Protein AF-A0AAU5W881-F1 (afdb_monomer)

Mean predicted aligned error: 4.02 Å

Secondary structure (DSSP, 8-state):
------S------SS---HHHHTTT--TTT-TTTTT-BTTB-EEEETTTHHHHHHHHTTS-GGG-SHHHHHHHHHHHHHHTSTT-EEEE---

Foldseek 3Di:
DDPPPPDDDPDDDPDDAPCCFAQNPPDCVLQVPSVPDDQQDKDKAFLVCLVSVLVNLVVGDPRNHPPVSVRSVVQSVVRNVDRPRMDMDHHD

Sequence (92 aa):
MNRELQGEVVARAGCGLSWETTLGGLDQAAFPMLGALDPYGDAVFNHRQIPALLGELDRLPVERGGVWVAEVQALCEVALRRPHHYILFIGD

Nearest PDB structures (foldseek):
  3w1o-assembly1_A  TM=7.157E-01  e=9.690E-01  Neisseria meningitidis MC58

pLDDT: mean 91.31, std 11.05, range [35.38, 98.12]

Radius of gyration: 12.69 Å; Cα contacts (8 Å, |Δi|>4): 97; chains: 1; bounding box: 28×23×34 Å

Structure (mmCIF, N/CA/C/O backbone):
data_AF-A0AAU5W881-F1
#
_entry.id   AF-A0AAU5W881-F1
#
loop_
_atom_site.group_PDB
_atom_site.id
_atom_site.type_symbol
_atom_site.label_atom_id
_atom_site.label_alt_id
_atom_site.label_comp_id
_atom_site.label_asym_id
_atom_site.label_entity_id
_atom_site.label_seq_id
_atom_site.pdbx_PDB_ins_code
_atom_site.Cartn_x
_atom_site.Cartn_y
_atom_site.Cartn_z
_atom_site.occupancy
_atom_site.B_iso_or_equiv
_atom_site.auth_seq_id
_atom_site.auth_comp_id
_atom_si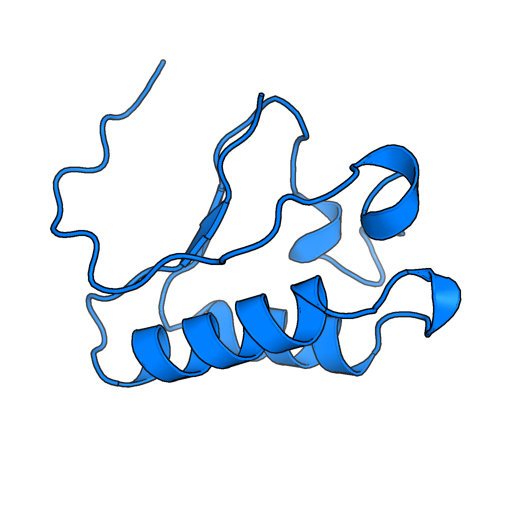te.auth_asym_id
_atom_site.auth_atom_id
_atom_site.pdbx_PDB_model_num
ATOM 1 N N . MET A 1 1 ? 13.342 7.196 14.811 1.00 35.38 1 MET A N 1
ATOM 2 C CA . MET A 1 1 ? 12.478 7.547 15.960 1.00 35.38 1 MET A CA 1
ATOM 3 C C . MET A 1 1 ? 11.232 6.685 15.839 1.00 35.38 1 MET A C 1
ATOM 5 O O . MET A 1 1 ? 10.313 7.087 15.139 1.00 35.38 1 MET A O 1
ATOM 9 N N . ASN A 1 2 ? 11.253 5.474 16.416 1.00 42.53 2 ASN A N 1
ATOM 10 C CA . ASN A 1 2 ? 10.113 4.550 16.398 1.00 42.53 2 ASN A CA 1
ATOM 11 C C . ASN A 1 2 ? 8.985 5.167 17.210 1.00 42.53 2 ASN A C 1
ATOM 13 O O . ASN A 1 2 ? 9.045 5.234 18.437 1.00 42.53 2 ASN A O 1
ATOM 17 N N . ARG A 1 3 ? 7.975 5.675 16.516 1.00 50.09 3 ARG A N 1
ATOM 18 C CA . ARG A 1 3 ? 6.720 6.026 17.153 1.00 50.09 3 ARG A CA 1
ATOM 19 C C . ARG A 1 3 ? 5.996 4.702 17.355 1.00 50.09 3 ARG A C 1
ATOM 21 O O . ARG A 1 3 ? 5.424 4.188 16.405 1.00 50.09 3 ARG A O 1
ATOM 28 N N . GLU A 1 4 ? 6.070 4.130 18.555 1.00 55.91 4 GLU A N 1
ATOM 29 C CA . GLU A 1 4 ? 5.224 2.987 18.902 1.00 55.91 4 GLU A CA 1
ATOM 30 C C . GLU A 1 4 ? 3.770 3.398 18.660 1.00 55.91 4 GLU A C 1
ATOM 32 O O . GLU A 1 4 ? 3.223 4.277 19.335 1.00 55.91 4 GLU A O 1
ATOM 37 N N . LEU A 1 5 ? 3.160 2.821 17.629 1.00 62.00 5 LEU A N 1
ATOM 38 C CA . LEU A 1 5 ? 1.745 2.997 17.368 1.00 62.00 5 LEU A CA 1
ATOM 39 C C . LEU A 1 5 ? 1.003 2.257 18.477 1.00 62.00 5 LEU A C 1
ATOM 41 O O . LEU A 1 5 ? 0.925 1.033 18.486 1.00 62.00 5 LEU A O 1
ATOM 45 N N . GLN A 1 6 ? 0.496 3.011 19.448 1.00 71.50 6 GLN A N 1
ATOM 46 C CA . GLN A 1 6 ? -0.352 2.465 20.498 1.00 71.50 6 GLN A CA 1
ATOM 47 C C . GLN A 1 6 ? -1.723 2.138 19.897 1.00 71.50 6 GLN A C 1
ATOM 49 O O . GLN A 1 6 ? -2.443 3.030 19.447 1.00 71.50 6 GLN A O 1
ATOM 54 N N . GLY A 1 7 ? -2.070 0.853 19.861 1.00 80.88 7 GLY A N 1
ATOM 55 C CA . GLY A 1 7 ? -3.322 0.363 19.294 1.00 80.88 7 GLY A CA 1
ATOM 56 C C . GLY A 1 7 ? -3.428 -1.158 19.348 1.00 80.88 7 GLY A C 1
ATOM 57 O O . GLY A 1 7 ? -2.453 -1.857 19.617 1.00 80.88 7 GLY A O 1
ATOM 58 N N . GLU A 1 8 ? -4.630 -1.670 19.106 1.00 89.94 8 GLU A N 1
ATOM 59 C CA . GLU A 1 8 ? -4.882 -3.104 18.972 1.00 89.94 8 GLU A CA 1
ATOM 60 C C . GLU A 1 8 ? -4.675 -3.537 17.516 1.00 89.94 8 GLU A C 1
ATOM 62 O O . GLU A 1 8 ? -5.187 -2.907 16.587 1.00 89.94 8 GLU A O 1
ATOM 67 N N . VAL A 1 9 ? -3.951 -4.638 17.309 1.00 93.00 9 VAL A N 1
ATOM 68 C CA . VAL A 1 9 ? -3.843 -5.271 15.991 1.00 93.00 9 VAL A CA 1
ATOM 69 C C . VAL A 1 9 ? -5.100 -6.104 15.746 1.00 93.00 9 VAL A C 1
ATOM 71 O O . VAL A 1 9 ? -5.238 -7.201 16.278 1.00 93.00 9 VAL A O 1
ATOM 74 N N . VAL A 1 10 ? -6.012 -5.587 14.923 1.00 94.62 10 VAL A N 1
ATOM 75 C CA . VAL A 1 10 ? -7.296 -6.248 14.618 1.00 94.62 10 VAL A CA 1
ATOM 76 C C . VAL A 1 10 ? -7.217 -7.264 13.469 1.00 94.62 10 VAL A C 1
ATOM 78 O O . VAL A 1 10 ? -8.104 -8.103 13.332 1.00 94.62 10 VAL A O 1
ATOM 81 N N . ALA A 1 11 ? -6.182 -7.183 12.628 1.00 95.56 11 ALA A N 1
ATOM 82 C CA . ALA A 1 11 ? -5.895 -8.116 11.537 1.00 95.56 11 ALA A CA 1
ATOM 83 C C . ALA A 1 11 ? -4.424 -7.992 11.101 1.00 95.56 11 ALA A C 1
ATOM 85 O O . ALA A 1 11 ? -3.803 -6.948 11.304 1.00 95.56 11 ALA A O 1
ATOM 86 N N . ARG A 1 12 ? -3.869 -9.046 10.487 1.00 95.69 12 ARG A N 1
ATOM 87 C CA . ARG A 1 12 ? -2.497 -9.073 9.958 1.00 95.69 12 ARG A CA 1
ATOM 88 C C . ARG A 1 12 ? -2.438 -9.891 8.667 1.00 95.69 12 ARG A C 1
ATOM 90 O O . ARG A 1 12 ? -3.120 -10.907 8.566 1.00 95.69 12 ARG A O 1
ATOM 97 N N . ALA A 1 13 ? -1.612 -9.448 7.721 1.00 94.69 13 ALA A N 1
ATOM 98 C CA . ALA A 1 13 ? -1.241 -10.226 6.542 1.00 94.69 13 ALA A CA 1
ATOM 99 C C . ALA A 1 13 ? -0.530 -11.530 6.951 1.00 94.69 13 ALA A C 1
ATOM 101 O O . ALA A 1 13 ? 0.224 -11.553 7.931 1.00 94.69 13 ALA A O 1
ATOM 102 N N . GLY A 1 14 ? -0.789 -12.612 6.217 1.00 92.75 14 GLY A N 1
ATOM 103 C CA . GLY A 1 14 ? -0.129 -13.901 6.404 1.00 92.75 14 GLY A CA 1
ATOM 104 C C . GLY A 1 14 ? 1.201 -13.993 5.658 1.00 92.75 14 GLY A C 1
ATOM 105 O O . GLY A 1 14 ? 2.063 -14.780 6.051 1.00 92.75 14 GLY A O 1
ATOM 106 N N . CYS A 1 15 ? 1.387 -13.184 4.611 1.00 89.19 15 CYS A N 1
ATOM 107 C CA . CYS A 1 15 ? 2.614 -13.136 3.828 1.00 89.19 15 CYS A CA 1
ATOM 108 C C . CYS A 1 15 ? 3.457 -11.882 4.100 1.00 89.19 15 CYS A C 1
ATOM 110 O O . CYS A 1 15 ? 2.967 -10.837 4.531 1.00 89.19 15 CYS A O 1
ATOM 112 N N . GLY A 1 16 ? 4.760 -12.016 3.848 1.00 88.56 16 GLY A N 1
ATOM 113 C CA . GLY A 1 16 ? 5.681 -10.890 3.740 1.00 88.56 16 GLY A CA 1
ATOM 114 C C . GLY A 1 16 ? 5.758 -10.375 2.303 1.00 88.56 16 GLY A C 1
ATOM 115 O O . GLY A 1 16 ? 5.365 -11.058 1.356 1.00 88.56 16 GLY A O 1
ATOM 116 N N . LEU A 1 17 ? 6.305 -9.174 2.146 1.00 88.88 17 LEU A N 1
ATOM 117 C CA . LEU A 1 17 ? 6.519 -8.522 0.857 1.00 88.88 17 LEU A CA 1
ATOM 118 C C . LEU A 1 17 ? 8.003 -8.605 0.494 1.00 88.88 17 LEU A C 1
ATOM 120 O O . LEU A 1 17 ? 8.836 -8.075 1.221 1.00 88.88 17 LEU A O 1
ATOM 124 N N . SER A 1 18 ? 8.349 -9.233 -0.633 1.00 91.25 18 SER A N 1
ATOM 125 C CA . SER A 1 18 ? 9.705 -9.107 -1.188 1.00 91.25 18 SER A CA 1
ATOM 126 C C . SER A 1 18 ? 9.826 -7.750 -1.869 1.00 91.25 18 SER A C 1
ATOM 128 O O . SER A 1 18 ? 9.258 -7.551 -2.943 1.00 91.25 18 SER A O 1
ATOM 130 N N . TRP A 1 19 ? 10.560 -6.830 -1.246 1.00 91.38 19 TRP A N 1
ATOM 131 C CA . TRP A 1 19 ? 10.657 -5.447 -1.702 1.00 91.38 19 TRP A CA 1
ATOM 132 C C . TRP A 1 19 ? 11.064 -5.338 -3.173 1.00 91.38 19 TRP A C 1
ATOM 134 O O . TRP A 1 19 ? 10.389 -4.672 -3.950 1.00 91.38 19 TRP A O 1
ATOM 144 N N . GLU A 1 20 ? 12.125 -6.031 -3.582 1.00 91.19 20 GLU A N 1
ATOM 145 C CA . GLU A 1 20 ? 12.721 -5.909 -4.915 1.00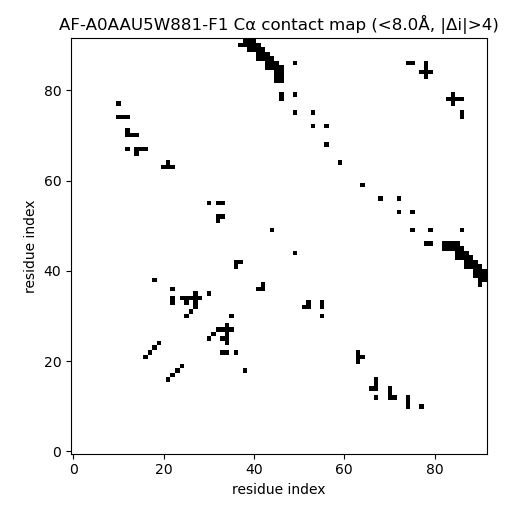 91.19 20 GLU A CA 1
ATOM 146 C C . GLU A 1 20 ? 11.759 -6.314 -6.034 1.00 91.19 20 GLU A C 1
ATOM 148 O O . GLU A 1 20 ? 11.818 -5.761 -7.131 1.00 91.19 20 GLU A O 1
ATOM 153 N N . THR A 1 21 ? 10.879 -7.280 -5.761 1.00 91.50 21 THR A N 1
ATOM 154 C CA . THR A 1 21 ? 9.975 -7.854 -6.765 1.00 91.50 21 THR A CA 1
ATOM 155 C C . THR A 1 21 ? 8.595 -7.203 -6.766 1.00 91.50 21 THR A C 1
ATOM 157 O O . THR A 1 21 ? 7.950 -7.161 -7.812 1.00 91.50 21 THR A O 1
ATOM 160 N N . THR A 1 22 ? 8.147 -6.653 -5.634 1.00 92.56 22 THR A N 1
ATOM 161 C CA . THR A 1 22 ? 6.818 -6.040 -5.517 1.00 92.56 22 THR A CA 1
ATOM 162 C C . THR A 1 22 ? 6.874 -4.525 -5.731 1.00 92.56 22 THR A C 1
ATOM 164 O O . THR A 1 22 ? 6.342 -4.011 -6.720 1.00 92.56 22 THR A O 1
ATOM 167 N N . LEU A 1 23 ? 7.568 -3.802 -4.850 1.00 93.62 23 LEU A N 1
ATOM 168 C CA . LEU A 1 23 ? 7.520 -2.337 -4.740 1.00 93.62 23 LEU A CA 1
ATOM 169 C C . LEU A 1 23 ? 8.791 -1.642 -5.252 1.00 93.62 23 LEU A C 1
ATOM 171 O O . LEU A 1 23 ? 8.771 -0.456 -5.579 1.00 93.62 23 LEU A O 1
ATOM 175 N N . GLY A 1 24 ? 9.890 -2.381 -5.391 1.00 92.69 24 GLY A N 1
ATOM 176 C CA . GLY A 1 24 ? 11.174 -1.880 -5.861 1.00 92.69 24 GLY A CA 1
ATOM 177 C C . GLY A 1 24 ? 11.075 -1.240 -7.246 1.00 92.69 24 GLY A C 1
ATOM 178 O O . GLY A 1 24 ? 10.605 -1.855 -8.212 1.00 92.69 24 GLY A O 1
ATOM 179 N N . GLY A 1 25 ? 11.516 0.016 -7.343 1.00 91.88 25 GLY A N 1
ATOM 180 C CA . GLY A 1 25 ? 11.518 0.785 -8.591 1.00 91.88 25 GLY A CA 1
ATOM 181 C C . GLY A 1 25 ? 10.126 1.119 -9.137 1.00 91.88 25 GLY A C 1
ATOM 182 O O . GLY A 1 25 ? 10.004 1.389 -10.330 1.00 91.88 25 GLY A O 1
ATOM 183 N N . LEU A 1 26 ? 9.079 1.061 -8.307 1.00 94.38 26 LEU A N 1
ATOM 184 C CA . LEU A 1 26 ? 7.743 1.506 -8.692 1.00 94.38 26 LEU A CA 1
ATOM 185 C C . LEU A 1 26 ? 7.756 3.020 -8.967 1.00 94.38 26 LEU A C 1
ATOM 187 O O . LEU A 1 26 ? 8.343 3.790 -8.209 1.00 94.38 26 LEU A O 1
ATOM 191 N N . ASP A 1 27 ? 7.120 3.453 -10.057 1.00 93.25 27 ASP A N 1
ATOM 192 C CA . ASP A 1 27 ? 7.040 4.876 -10.393 1.00 93.25 27 ASP A CA 1
ATOM 193 C C . ASP A 1 27 ? 6.158 5.616 -9.379 1.00 93.25 27 ASP A C 1
ATOM 195 O O . ASP A 1 27 ? 4.933 5.474 -9.378 1.00 93.25 27 ASP A O 1
ATOM 199 N N . GLN A 1 28 ? 6.785 6.435 -8.536 1.00 94.00 28 GLN A N 1
ATOM 200 C CA . GLN A 1 28 ? 6.105 7.213 -7.504 1.00 94.00 28 GLN A CA 1
ATOM 201 C C . GLN A 1 28 ? 5.098 8.221 -8.084 1.00 94.00 28 GLN A C 1
ATOM 203 O O . GLN A 1 28 ? 4.133 8.571 -7.408 1.00 94.00 28 GLN A O 1
ATOM 208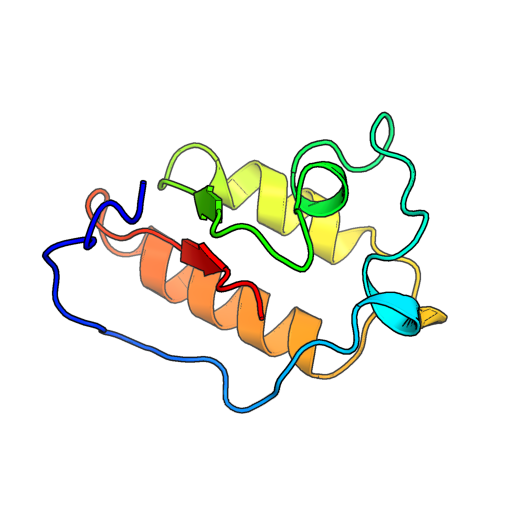 N N . ALA A 1 29 ? 5.266 8.675 -9.331 1.00 95.38 29 ALA A N 1
ATOM 209 C CA . ALA A 1 29 ? 4.282 9.548 -9.968 1.00 95.38 29 ALA A CA 1
ATOM 210 C C . ALA A 1 29 ? 2.995 8.789 -10.342 1.00 95.38 29 ALA A C 1
ATOM 212 O O . ALA A 1 29 ? 1.901 9.349 -10.256 1.00 95.38 29 ALA A O 1
ATOM 213 N N . ALA A 1 30 ? 3.111 7.514 -10.727 1.00 95.00 30 ALA A N 1
ATOM 214 C CA . ALA A 1 30 ? 1.979 6.655 -11.085 1.00 95.00 30 ALA A CA 1
ATOM 215 C C . ALA A 1 30 ? 1.326 5.958 -9.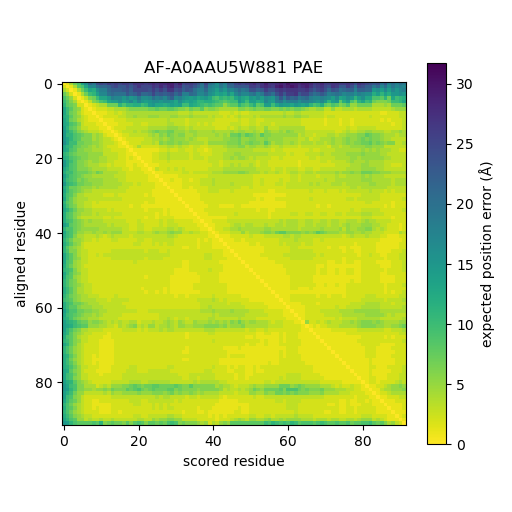872 1.00 95.00 30 ALA A C 1
ATOM 217 O O . ALA A 1 30 ? 0.122 5.656 -9.901 1.00 95.00 30 ALA A O 1
ATOM 218 N N . PHE A 1 31 ? 2.122 5.722 -8.825 1.00 97.31 31 PHE A N 1
ATOM 219 C CA . PHE A 1 31 ? 1.755 5.036 -7.586 1.00 97.31 31 PHE A CA 1
ATOM 220 C C . PHE A 1 31 ? 2.224 5.839 -6.356 1.00 97.31 31 PHE A C 1
ATOM 222 O O . PHE A 1 31 ? 3.168 5.435 -5.675 1.00 97.31 31 PHE A O 1
ATOM 229 N N . PRO A 1 32 ? 1.630 7.011 -6.074 1.00 96.31 32 PRO A N 1
ATOM 230 C CA . PRO A 1 32 ? 2.065 7.878 -4.979 1.00 96.31 32 PRO A CA 1
ATOM 231 C C . PRO A 1 32 ? 1.955 7.259 -3.579 1.00 96.31 32 PRO A C 1
ATOM 233 O O . PRO A 1 32 ? 2.686 7.684 -2.688 1.00 96.31 32 PRO A O 1
ATOM 236 N N . MET A 1 33 ? 1.068 6.287 -3.356 1.00 97.00 33 MET A N 1
ATOM 237 C CA . MET A 1 33 ? 0.910 5.627 -2.058 1.00 97.00 33 MET A CA 1
ATOM 238 C C . MET A 1 33 ? 1.924 4.493 -1.887 1.00 97.00 33 MET A C 1
ATOM 240 O O . MET A 1 33 ? 2.685 4.488 -0.922 1.00 97.00 33 MET A O 1
ATOM 244 N N . LEU A 1 34 ? 1.953 3.548 -2.831 1.00 96.50 34 LEU A N 1
ATOM 245 C CA . LEU A 1 34 ? 2.840 2.383 -2.799 1.00 96.50 34 LEU A CA 1
ATOM 246 C C . LEU A 1 34 ? 4.298 2.752 -3.091 1.00 96.50 34 LEU A C 1
ATOM 248 O O . LEU A 1 34 ? 5.203 2.223 -2.455 1.00 96.50 34 LEU A O 1
ATOM 252 N N . GLY A 1 35 ? 4.538 3.680 -4.017 1.00 95.19 35 GLY A N 1
ATOM 253 C CA . GLY A 1 35 ? 5.877 4.147 -4.385 1.00 95.19 35 GLY A CA 1
ATOM 254 C C . GLY A 1 35 ? 6.513 5.090 -3.360 1.00 95.19 35 GLY A C 1
ATOM 255 O O . GLY A 1 35 ? 7.693 5.401 -3.478 1.00 95.19 35 GLY A O 1
ATOM 256 N N . ALA A 1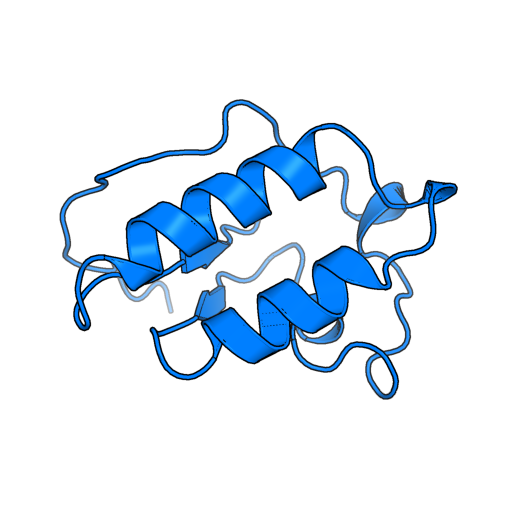 36 ? 5.753 5.552 -2.361 1.00 94.12 36 ALA A N 1
ATOM 257 C CA . ALA A 1 36 ? 6.278 6.312 -1.226 1.00 94.12 36 ALA A CA 1
ATOM 258 C C . ALA A 1 36 ? 6.678 5.428 -0.033 1.00 94.12 36 ALA A C 1
ATOM 260 O O . ALA A 1 36 ? 7.156 5.959 0.970 1.00 94.12 36 ALA A O 1
ATOM 261 N N . LEU A 1 37 ? 6.454 4.112 -0.112 1.00 95.00 37 LEU A N 1
ATOM 262 C CA . LEU A 1 37 ? 6.905 3.175 0.913 1.00 95.00 37 LEU A CA 1
ATOM 263 C C . LEU A 1 37 ? 8.439 3.100 0.937 1.00 95.00 37 LEU A C 1
ATOM 265 O O . LEU A 1 37 ? 9.101 3.298 -0.082 1.00 95.00 37 LEU A O 1
ATOM 269 N N . ASP A 1 38 ? 8.989 2.806 2.111 1.00 92.06 38 ASP A N 1
ATOM 270 C CA . ASP A 1 38 ? 10.421 2.618 2.344 1.00 92.06 38 ASP A CA 1
ATOM 271 C C . ASP A 1 38 ? 10.629 1.192 2.882 1.00 92.06 38 ASP A C 1
ATOM 273 O O . ASP A 1 38 ? 9.935 0.818 3.830 1.00 92.06 38 ASP A O 1
ATOM 277 N N . PRO A 1 39 ? 11.542 0.378 2.316 1.00 91.81 39 PRO A N 1
ATOM 278 C CA . PRO A 1 39 ? 11.790 -0.977 2.809 1.00 91.81 39 PRO A CA 1
ATOM 279 C C . PRO A 1 39 ? 12.238 -1.028 4.275 1.00 91.81 39 PRO A C 1
ATOM 281 O O . PRO A 1 39 ? 12.025 -2.048 4.920 1.00 91.81 39 PRO A O 1
ATOM 284 N N . TYR A 1 40 ? 12.822 0.051 4.796 1.00 91.38 40 TYR A N 1
ATOM 285 C CA . TYR A 1 40 ? 13.332 0.151 6.168 1.00 91.38 40 TYR A CA 1
ATOM 286 C C . TYR A 1 40 ? 12.473 1.072 7.048 1.00 91.38 40 TYR A C 1
ATOM 288 O O . TYR A 1 40 ? 12.839 1.391 8.181 1.00 91.38 40 TYR A O 1
ATOM 296 N N . GLY A 1 41 ? 11.360 1.581 6.509 1.00 88.56 41 GLY A N 1
ATOM 297 C CA . GLY A 1 41 ? 10.534 2.592 7.154 1.00 88.56 41 GLY A CA 1
ATOM 298 C C . GLY A 1 41 ? 9.078 2.170 7.279 1.00 88.56 41 GLY A C 1
ATOM 299 O O . GLY A 1 41 ? 8.435 1.779 6.308 1.00 88.56 41 GLY A O 1
ATOM 300 N N . ASP A 1 42 ? 8.523 2.335 8.476 1.00 93.31 42 ASP A N 1
ATOM 301 C CA . ASP A 1 42 ? 7.099 2.112 8.703 1.00 93.31 42 ASP A CA 1
ATOM 302 C C . ASP A 1 42 ? 6.246 3.179 8.003 1.00 93.31 42 ASP A C 1
ATOM 304 O O . ASP A 1 42 ? 6.536 4.380 8.061 1.00 93.31 42 ASP A O 1
ATOM 308 N N . ALA A 1 43 ? 5.123 2.755 7.424 1.00 94.69 43 ALA A N 1
ATOM 309 C CA . ALA A 1 43 ? 4.152 3.651 6.807 1.00 94.69 43 ALA A CA 1
ATOM 310 C C . ALA A 1 43 ? 2.736 3.384 7.320 1.00 94.69 43 ALA A C 1
ATOM 312 O O . ALA A 1 43 ? 2.280 2.244 7.390 1.00 94.69 43 ALA A O 1
ATOM 313 N N . VAL A 1 44 ? 2.018 4.462 7.645 1.00 95.25 44 VAL A N 1
ATOM 314 C CA . VAL A 1 44 ? 0.646 4.408 8.161 1.00 95.25 44 VAL A CA 1
ATOM 315 C C . VAL A 1 44 ? -0.306 5.083 7.187 1.00 95.25 44 VAL A C 1
ATOM 317 O O . VAL A 1 44 ? -0.159 6.270 6.892 1.00 95.25 44 VAL A O 1
ATOM 320 N N . PHE A 1 45 ? -1.342 4.361 6.768 1.00 96.06 45 PHE A N 1
ATOM 321 C CA . PHE A 1 45 ? -2.438 4.897 5.967 1.00 96.06 45 PHE A CA 1
ATOM 322 C C . PHE A 1 45 ? -3.735 4.928 6.770 1.00 96.06 45 PHE A C 1
ATOM 324 O O . PHE A 1 45 ? -4.155 3.931 7.357 1.00 96.06 45 PHE A O 1
ATOM 331 N N . ASN A 1 46 ? -4.392 6.085 6.789 1.00 95.25 46 ASN A N 1
ATOM 332 C CA . ASN A 1 46 ? -5.692 6.263 7.437 1.00 95.25 46 ASN A CA 1
ATOM 333 C C . ASN A 1 46 ? -6.867 6.030 6.471 1.00 95.25 46 ASN A C 1
ATOM 335 O O . ASN A 1 46 ? -6.686 5.934 5.258 1.00 95.25 46 ASN A O 1
ATOM 339 N N . HIS A 1 47 ? -8.095 6.027 6.998 1.00 95.25 47 HIS A N 1
ATOM 340 C CA . HIS A 1 47 ? -9.320 5.812 6.215 1.00 95.25 47 HIS A CA 1
ATOM 341 C C . HIS A 1 47 ? -9.495 6.735 4.992 1.00 95.25 47 HIS A C 1
ATOM 343 O O . HIS A 1 47 ? -10.205 6.368 4.062 1.00 95.25 47 HIS A O 1
ATOM 349 N N . ARG A 1 48 ? -8.875 7.926 4.962 1.00 96.12 48 ARG A N 1
ATOM 350 C CA . ARG A 1 48 ? -8.940 8.843 3.807 1.00 96.12 48 ARG A CA 1
ATOM 351 C C . ARG A 1 48 ? -7.957 8.463 2.703 1.00 96.12 48 ARG A C 1
ATOM 353 O O . ARG A 1 48 ? -8.186 8.804 1.550 1.00 96.12 48 ARG A O 1
ATOM 360 N N . GLN A 1 49 ? -6.864 7.801 3.065 1.00 96.81 49 GLN A N 1
ATOM 361 C CA . GLN A 1 49 ? -5.800 7.369 2.161 1.00 96.81 49 GLN A CA 1
ATOM 362 C C . GLN A 1 49 ? -6.061 5.973 1.586 1.00 96.81 49 GLN A C 1
ATOM 364 O O . GLN A 1 49 ? -5.663 5.695 0.458 1.00 96.81 49 GLN A O 1
ATOM 369 N N . ILE A 1 50 ? -6.766 5.114 2.329 1.00 97.44 50 ILE A N 1
ATOM 370 C CA . ILE A 1 50 ? -7.054 3.733 1.919 1.00 97.44 50 ILE A CA 1
ATOM 371 C C . ILE A 1 50 ? -7.755 3.632 0.547 1.00 97.44 50 ILE A C 1
ATOM 373 O O . ILE A 1 50 ? -7.350 2.778 -0.236 1.00 97.44 50 ILE A O 1
ATOM 377 N N . PRO A 1 51 ? -8.732 4.485 0.175 1.00 97.38 51 PRO A N 1
ATOM 378 C CA . PRO A 1 51 ? -9.325 4.417 -1.163 1.00 97.38 51 PRO A CA 1
ATOM 379 C C . PRO A 1 51 ? -8.320 4.651 -2.300 1.00 97.38 51 PRO A C 1
ATOM 381 O O . PRO A 1 51 ? -8.417 4.009 -3.342 1.00 97.38 51 PRO A O 1
ATOM 384 N N . ALA A 1 52 ? -7.337 5.537 -2.102 1.00 97.94 52 ALA A N 1
ATOM 385 C CA . ALA A 1 52 ? -6.275 5.764 -3.083 1.00 97.94 52 ALA A CA 1
ATOM 386 C C . ALA A 1 52 ? -5.318 4.565 -3.156 1.00 97.94 52 ALA A C 1
ATOM 388 O O . ALA A 1 52 ? -4.955 4.142 -4.250 1.00 97.94 52 ALA A O 1
ATOM 389 N N . LEU A 1 53 ? -4.981 3.977 -2.002 1.00 97.88 53 LEU A N 1
ATOM 390 C CA . LEU A 1 53 ? -4.183 2.752 -1.923 1.00 97.88 53 LEU A CA 1
ATOM 391 C C . LEU A 1 53 ? -4.860 1.583 -2.659 1.00 97.88 53 LEU A C 1
ATOM 393 O O . LEU A 1 53 ? -4.212 0.915 -3.456 1.00 97.88 53 LEU A O 1
ATOM 397 N N . LEU A 1 54 ? -6.164 1.370 -2.456 1.00 98.12 54 LEU A N 1
ATOM 398 C CA . LEU A 1 54 ? -6.939 0.359 -3.188 1.00 98.12 54 LEU A CA 1
ATOM 399 C C . LEU A 1 54 ? -6.892 0.593 -4.703 1.00 98.12 54 LEU A C 1
ATOM 401 O O . LEU A 1 54 ? -6.600 -0.327 -5.459 1.00 98.12 54 LEU A O 1
ATOM 405 N N . GLY A 1 55 ? -7.084 1.840 -5.142 1.00 97.81 55 GLY A N 1
ATOM 406 C CA . GLY A 1 55 ? -6.995 2.189 -6.561 1.00 97.81 55 GLY A CA 1
ATOM 407 C C . GLY A 1 55 ? -5.597 2.009 -7.168 1.00 97.81 55 GLY A C 1
ATOM 408 O O . GLY A 1 55 ? -5.468 1.877 -8.384 1.00 97.81 55 GLY A O 1
ATOM 409 N N . GLU A 1 56 ? -4.535 2.023 -6.363 1.00 98.00 56 GLU A N 1
ATOM 410 C CA . GLU A 1 56 ? -3.189 1.646 -6.801 1.00 98.00 56 GLU A CA 1
ATOM 411 C C . GLU A 1 56 ? -3.006 0.133 -6.873 1.00 98.00 56 GLU A C 1
ATOM 413 O O . GLU A 1 56 ? -2.487 -0.353 -7.877 1.00 98.00 56 GLU A O 1
ATOM 418 N N . LEU A 1 57 ? -3.486 -0.605 -5.868 1.00 97.19 57 LEU A N 1
ATOM 419 C CA . LEU A 1 57 ? -3.448 -2.070 -5.835 1.00 97.19 57 LEU A CA 1
ATOM 420 C C . LEU A 1 57 ? -4.157 -2.684 -7.050 1.00 97.19 57 LEU A C 1
ATOM 422 O O . LEU A 1 57 ? -3.619 -3.595 -7.673 1.00 97.19 57 LEU A O 1
ATOM 426 N N . ASP A 1 58 ? -5.304 -2.128 -7.445 1.00 96.75 58 ASP A N 1
ATOM 427 C CA . ASP A 1 58 ? -6.081 -2.584 -8.607 1.00 96.75 58 ASP A CA 1
ATOM 428 C C . ASP A 1 58 ? -5.376 -2.345 -9.954 1.00 96.75 58 ASP A C 1
ATOM 430 O O . ASP A 1 58 ? -5.688 -2.996 -10.951 1.00 96.75 58 ASP A O 1
ATOM 434 N N . ARG A 1 59 ? -4.435 -1.395 -10.004 1.00 95.81 59 ARG A N 1
ATOM 435 C CA . ARG A 1 59 ?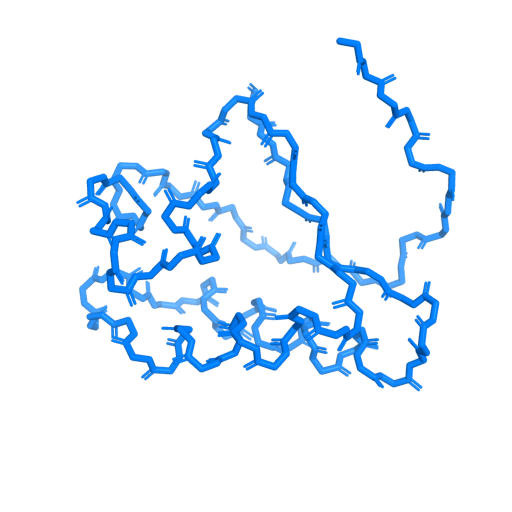 -3.689 -1.020 -11.218 1.00 95.81 59 ARG A CA 1
ATOM 436 C C . ARG A 1 59 ? -2.264 -1.565 -11.237 1.00 95.81 59 ARG A C 1
ATOM 438 O O . ARG A 1 59 ? -1.521 -1.257 -12.173 1.00 95.81 59 ARG A O 1
ATOM 445 N N . LEU A 1 60 ? -1.856 -2.318 -10.216 1.00 95.75 60 LEU A N 1
ATOM 446 C CA . LEU A 1 60 ? -0.523 -2.906 -10.180 1.00 95.75 60 LEU A CA 1
ATOM 447 C C . LEU A 1 60 ? -0.324 -3.849 -11.375 1.00 95.75 60 LEU A C 1
ATOM 449 O O . LEU A 1 60 ? -1.223 -4.629 -11.703 1.00 95.75 60 LEU A O 1
ATOM 453 N N . PRO A 1 61 ? 0.861 -3.828 -12.008 1.00 93.62 61 PRO A N 1
ATOM 454 C CA . PRO A 1 61 ? 1.216 -4.8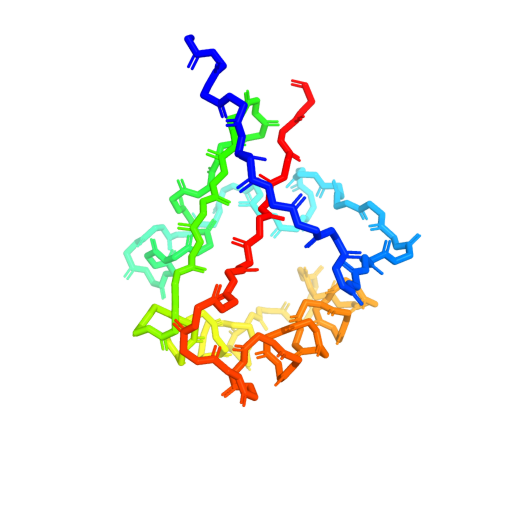35 -12.997 1.00 93.62 61 PRO A CA 1
ATOM 455 C C . PRO A 1 61 ? 1.115 -6.245 -12.400 1.00 93.62 61 PRO A C 1
ATOM 457 O O . PRO A 1 61 ? 1.521 -6.469 -11.257 1.00 93.62 61 PRO A O 1
ATOM 460 N N . VAL A 1 62 ? 0.597 -7.201 -13.175 1.00 90.88 62 VAL A N 1
ATOM 461 C CA . VAL A 1 62 ? 0.355 -8.586 -12.724 1.00 90.88 62 VAL A CA 1
ATOM 462 C C . VAL A 1 62 ? 1.624 -9.235 -12.170 1.00 90.88 62 VAL A C 1
ATOM 464 O O . VAL A 1 62 ? 1.566 -9.956 -11.178 1.00 90.88 62 VAL A O 1
ATOM 467 N N . GLU A 1 63 ? 2.773 -8.934 -12.768 1.00 92.75 63 GLU A N 1
ATOM 468 C CA . GLU A 1 63 ? 4.089 -9.428 -12.370 1.00 92.75 63 GLU A CA 1
ATOM 469 C C . GLU A 1 63 ? 4.554 -8.933 -10.992 1.00 92.75 63 GLU A C 1
ATOM 471 O O . GLU A 1 63 ? 5.385 -9.585 -10.366 1.00 92.75 63 GLU A O 1
ATOM 476 N N . ARG A 1 64 ? 4.008 -7.810 -10.506 1.00 92.94 64 ARG A N 1
ATOM 477 C CA . ARG A 1 64 ? 4.287 -7.237 -9.177 1.00 92.94 64 ARG A CA 1
ATOM 478 C C . ARG A 1 64 ? 3.236 -7.620 -8.138 1.00 92.94 64 ARG A C 1
ATOM 480 O O . ARG A 1 64 ? 3.416 -7.340 -6.954 1.00 92.94 64 ARG A O 1
ATOM 487 N N . GLY A 1 65 ? 2.127 -8.211 -8.580 1.00 90.19 65 GLY A N 1
ATOM 488 C CA . GLY A 1 65 ? 0.9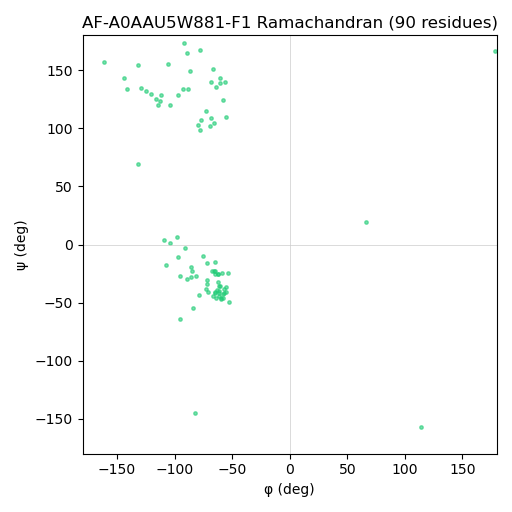98 -8.569 -7.736 1.00 90.19 65 GLY A CA 1
ATOM 489 C C . GLY A 1 65 ? 1.187 -9.893 -6.992 1.00 90.19 65 GLY A C 1
ATOM 490 O O . GLY A 1 65 ? 2.282 -10.256 -6.569 1.00 90.19 65 GLY A O 1
ATOM 491 N N . GLY A 1 66 ? 0.085 -10.623 -6.821 1.00 90.56 66 GLY A N 1
ATOM 492 C CA . GLY A 1 66 ? 0.057 -11.932 -6.170 1.00 90.56 66 GLY A CA 1
ATOM 493 C C . GLY A 1 66 ? -0.723 -11.924 -4.859 1.00 90.56 66 GLY A C 1
ATOM 494 O O . GLY A 1 66 ? -1.588 -11.078 -4.638 1.00 90.56 66 GLY A O 1
ATOM 495 N N . VAL A 1 67 ? -0.422 -12.890 -3.987 1.00 93.31 67 VAL A N 1
ATOM 496 C CA . VAL A 1 67 ? -1.157 -13.113 -2.726 1.00 93.31 67 VAL A CA 1
ATOM 497 C C . VAL A 1 67 ? -1.157 -11.868 -1.839 1.00 93.31 67 VAL A C 1
ATOM 499 O O . VAL A 1 67 ? -2.182 -11.539 -1.249 1.00 93.31 67 VAL A O 1
ATOM 502 N N . TRP A 1 68 ? -0.044 -11.133 -1.803 1.00 94.88 68 TRP A N 1
ATOM 503 C CA . TRP A 1 68 ? 0.086 -9.943 -0.969 1.00 94.88 68 TRP A CA 1
ATOM 504 C C . TRP A 1 68 ? -0.918 -8.844 -1.333 1.00 94.88 68 TRP A C 1
ATOM 506 O O . TRP A 1 68 ? -1.433 -8.182 -0.439 1.00 94.88 68 TRP A O 1
ATOM 516 N N . VAL A 1 69 ? -1.247 -8.672 -2.621 1.00 96.56 69 VAL A N 1
ATOM 517 C CA . VAL A 1 69 ? -2.217 -7.657 -3.067 1.00 96.56 69 VAL A CA 1
ATOM 518 C C . VAL A 1 69 ? -3.591 -7.973 -2.492 1.00 96.56 69 VAL A C 1
ATOM 520 O O . VAL A 1 69 ? -4.227 -7.095 -1.912 1.00 96.56 69 VAL A O 1
ATOM 523 N N . ALA A 1 70 ? -4.007 -9.239 -2.580 1.00 95.88 70 ALA A N 1
ATOM 524 C CA . ALA A 1 70 ? -5.279 -9.695 -2.032 1.00 95.88 70 ALA A CA 1
ATOM 525 C C . ALA A 1 70 ? -5.327 -9.550 -0.501 1.00 95.88 70 ALA A C 1
ATOM 527 O O . ALA A 1 70 ? -6.345 -9.134 0.050 1.00 95.88 70 ALA A O 1
ATOM 528 N N . GLU A 1 71 ? -4.223 -9.838 0.196 1.00 96.94 71 GLU A N 1
ATOM 529 C CA . GLU A 1 71 ? -4.146 -9.639 1.646 1.00 96.94 71 GLU A CA 1
ATOM 530 C C . GLU A 1 71 ? -4.216 -8.156 2.031 1.00 96.94 71 GLU A C 1
ATOM 532 O O . GLU A 1 71 ? -4.970 -7.797 2.935 1.00 96.94 71 GLU A O 1
ATOM 537 N N . VAL A 1 72 ? -3.501 -7.271 1.329 1.00 97.06 72 VAL A N 1
ATOM 538 C CA . VAL A 1 72 ? -3.569 -5.824 1.587 1.00 97.06 72 VAL A CA 1
ATOM 539 C C . VAL A 1 72 ? -4.964 -5.278 1.277 1.00 97.06 72 VAL A C 1
ATOM 541 O O . VAL A 1 72 ? -5.480 -4.485 2.064 1.00 97.06 72 VAL A O 1
ATOM 544 N N . GLN A 1 73 ? -5.614 -5.717 0.194 1.00 97.50 73 GLN A N 1
ATOM 545 C CA . GLN A 1 73 ? -7.004 -5.359 -0.113 1.00 97.50 73 GLN A CA 1
ATOM 546 C C . GLN A 1 73 ? -7.955 -5.799 1.012 1.00 97.50 73 GLN A C 1
ATOM 548 O O . GLN A 1 73 ? -8.737 -4.985 1.505 1.00 97.50 73 GLN A O 1
ATOM 553 N N . ALA A 1 74 ? -7.831 -7.037 1.501 1.00 97.38 74 ALA A N 1
ATOM 554 C CA . ALA A 1 74 ? -8.638 -7.532 2.617 1.00 97.38 74 ALA A CA 1
ATOM 555 C C . ALA A 1 74 ? -8.408 -6.725 3.909 1.00 97.38 74 ALA 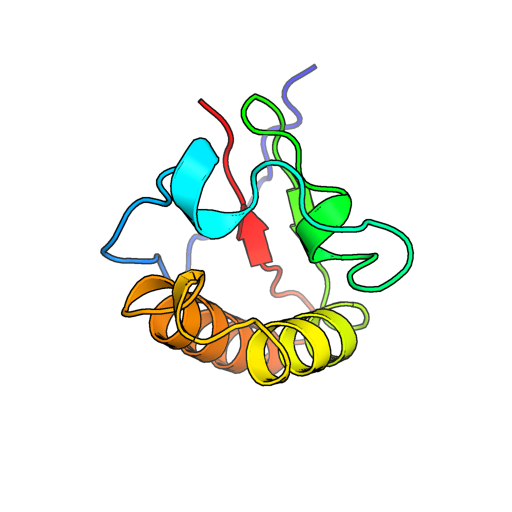A C 1
ATOM 557 O O . ALA A 1 74 ? -9.357 -6.401 4.628 1.00 97.38 74 ALA A O 1
ATOM 558 N N . LEU A 1 75 ? -7.162 -6.339 4.199 1.00 97.69 75 LEU A N 1
ATOM 559 C CA . LEU A 1 75 ? -6.859 -5.461 5.330 1.00 97.69 75 LEU A CA 1
ATOM 560 C C . LEU A 1 75 ? -7.471 -4.069 5.137 1.00 97.69 75 LEU A C 1
ATOM 562 O O . LEU A 1 75 ? -8.049 -3.527 6.080 1.00 97.69 75 LEU A O 1
ATOM 566 N N . CYS A 1 76 ? -7.397 -3.504 3.929 1.00 97.44 76 CYS A N 1
ATOM 567 C CA . CYS A 1 76 ? -8.013 -2.221 3.595 1.00 97.44 76 CYS A CA 1
ATOM 568 C C . CYS A 1 76 ? -9.525 -2.247 3.844 1.00 97.44 76 CYS A C 1
ATOM 570 O O . CYS A 1 76 ? -10.059 -1.317 4.448 1.00 97.44 76 CYS A O 1
ATOM 572 N N . GLU A 1 77 ? -10.214 -3.326 3.471 1.00 96.56 77 GLU A N 1
ATOM 573 C CA . GLU A 1 77 ? -11.634 -3.508 3.781 1.00 96.56 77 GLU A CA 1
ATOM 574 C C . GLU A 1 77 ? -11.898 -3.536 5.291 1.00 96.56 77 GLU A C 1
ATOM 576 O O . GLU A 1 77 ? -12.826 -2.880 5.766 1.00 96.56 77 GLU A O 1
ATOM 581 N N . VAL A 1 78 ? -11.082 -4.255 6.072 1.00 96.31 78 VAL A N 1
ATOM 582 C CA . VAL A 1 78 ? -11.184 -4.276 7.544 1.00 96.31 78 VAL A CA 1
ATOM 583 C C . VAL A 1 78 ? -10.970 -2.880 8.133 1.00 96.31 78 VAL A C 1
ATOM 585 O O . VAL A 1 78 ? -11.697 -2.468 9.046 1.00 96.31 78 VAL A O 1
ATOM 588 N N . ALA A 1 79 ? -10.004 -2.133 7.608 1.00 95.44 79 ALA A N 1
ATOM 589 C CA . ALA A 1 79 ? -9.694 -0.792 8.071 1.00 95.44 79 ALA A CA 1
ATOM 590 C C . ALA A 1 79 ? -10.774 0.233 7.677 1.00 95.44 79 ALA A C 1
ATOM 592 O O . ALA A 1 79 ? -11.074 1.142 8.444 1.00 95.44 79 ALA A O 1
ATOM 593 N N . LEU A 1 80 ? -11.464 0.056 6.551 1.00 96.19 80 LEU A N 1
ATOM 594 C CA . LEU A 1 80 ? -12.580 0.926 6.166 1.00 96.19 80 LEU A CA 1
ATOM 595 C C . LEU A 1 80 ? -13.847 0.721 7.015 1.00 96.19 80 LEU A C 1
ATOM 597 O O . LEU A 1 80 ? -14.709 1.600 7.037 1.00 96.19 80 LEU A O 1
ATOM 601 N N . ARG A 1 81 ? -13.967 -0.384 7.770 1.00 94.88 81 ARG A N 1
ATOM 602 C CA . ARG A 1 81 ? -15.134 -0.639 8.645 1.00 94.88 81 ARG A CA 1
ATOM 603 C C . ARG A 1 81 ? -15.261 0.357 9.797 1.00 94.88 81 ARG A C 1
ATOM 605 O O . ARG A 1 81 ? -16.361 0.531 10.320 1.00 94.88 81 ARG A O 1
ATOM 612 N N . ARG A 1 82 ? -14.158 0.973 10.240 1.00 91.44 82 ARG A N 1
ATOM 613 C CA . ARG A 1 82 ? -14.158 1.965 11.324 1.00 91.44 82 ARG A CA 1
ATOM 614 C C . ARG A 1 82 ? -13.172 3.094 11.018 1.00 91.44 82 ARG A C 1
ATOM 616 O O . ARG A 1 82 ? -12.021 2.817 10.711 1.00 91.44 82 ARG A O 1
ATOM 623 N N . PRO A 1 83 ? -13.551 4.371 11.199 1.00 87.06 83 PRO A N 1
ATOM 624 C CA . PRO A 1 83 ? -12.711 5.510 10.808 1.00 87.06 83 PRO A CA 1
ATOM 625 C C . PRO A 1 83 ? -11.391 5.638 11.593 1.00 87.06 83 PRO A C 1
ATOM 627 O O . PRO A 1 83 ? -10.507 6.381 11.169 1.00 87.06 83 PRO A O 1
ATOM 630 N N . HIS A 1 84 ? -11.263 4.941 12.727 1.00 89.88 84 HIS A N 1
ATOM 631 C CA . HIS A 1 84 ? -10.066 4.904 13.576 1.00 89.88 84 HIS A CA 1
ATOM 632 C C . HIS A 1 84 ? -9.168 3.683 13.327 1.00 89.88 84 HIS A C 1
ATOM 634 O O . HIS A 1 84 ? -8.221 3.474 14.080 1.00 89.88 84 HIS A O 1
ATOM 640 N N . HIS A 1 85 ? -9.459 2.859 12.318 1.00 94.25 85 HIS A N 1
ATOM 641 C CA . HIS A 1 85 ? -8.521 1.836 11.872 1.00 94.25 85 HIS A CA 1
ATOM 642 C C . HIS A 1 85 ? -7.542 2.419 10.847 1.00 94.25 85 HIS A C 1
ATOM 644 O O . HIS A 1 85 ? -7.871 3.320 10.070 1.00 94.25 85 HIS A O 1
ATOM 650 N N . TYR A 1 86 ? -6.335 1.864 10.852 1.00 94.94 86 TYR A N 1
ATOM 651 C CA . TYR A 1 86 ? -5.236 2.252 9.981 1.00 94.94 86 TYR A CA 1
ATOM 652 C C . TYR A 1 86 ? -4.625 1.003 9.353 1.00 94.94 86 TYR A C 1
ATOM 654 O O . TYR A 1 86 ? -4.692 -0.082 9.933 1.00 94.94 86 TYR A O 1
ATOM 662 N N . ILE A 1 87 ? -4.004 1.171 8.190 1.00 96.12 87 ILE A N 1
ATOM 663 C CA . ILE A 1 87 ? -3.111 0.173 7.603 1.00 96.12 87 ILE A CA 1
ATOM 664 C C . ILE A 1 87 ? -1.686 0.557 7.962 1.00 96.12 87 ILE A C 1
ATOM 666 O O . ILE A 1 87 ? -1.290 1.700 7.740 1.00 96.12 87 ILE A O 1
ATOM 670 N N . LEU A 1 88 ? -0.941 -0.395 8.515 1.00 95.62 88 LEU A N 1
ATOM 671 C CA . LEU A 1 88 ? 0.467 -0.251 8.855 1.00 95.62 88 LEU A CA 1
ATOM 672 C C . LEU A 1 88 ? 1.292 -1.194 7.977 1.00 95.62 88 LEU A C 1
ATOM 674 O O . LEU A 1 88 ? 1.105 -2.409 8.041 1.00 95.62 88 LEU A O 1
ATOM 678 N N . PHE A 1 89 ? 2.204 -0.627 7.195 1.00 94.81 89 PHE A N 1
ATOM 679 C CA . PHE A 1 89 ? 3.317 -1.347 6.582 1.00 94.81 89 PHE A CA 1
ATOM 680 C C . PHE A 1 89 ? 4.524 -1.233 7.508 1.00 94.81 89 PHE A C 1
ATOM 682 O O . PHE A 1 89 ? 4.797 -0.143 8.008 1.00 94.81 89 PHE A O 1
ATOM 689 N N . ILE A 1 90 ? 5.199 -2.355 7.749 1.00 91.88 90 ILE A N 1
ATOM 690 C CA . ILE A 1 90 ? 6.355 -2.448 8.645 1.00 91.88 90 ILE A CA 1
ATOM 691 C C . ILE A 1 90 ? 7.581 -2.749 7.786 1.00 91.88 90 ILE A C 1
ATOM 693 O O . ILE A 1 90 ? 7.547 -3.724 7.029 1.00 91.88 90 ILE A O 1
ATOM 697 N N . GLY A 1 91 ? 8.603 -1.900 7.885 1.00 89.56 91 GLY A N 1
ATOM 698 C CA . GLY A 1 91 ? 9.903 -2.120 7.244 1.00 89.56 91 GLY A CA 1
ATOM 699 C C . GLY A 1 91 ? 10.771 -3.123 8.014 1.00 89.56 91 GLY A C 1
ATOM 700 O O . GLY A 1 91 ? 10.446 -3.472 9.151 1.00 89.56 91 GLY A O 1
ATOM 701 N N . ASP A 1 92 ? 11.852 -3.592 7.389 1.00 82.94 92 ASP A N 1
ATOM 702 C CA . ASP A 1 92 ? 12.865 -4.473 8.009 1.00 82.94 92 ASP A CA 1
ATOM 703 C C . ASP A 1 92 ? 13.929 -3.679 8.794 1.00 82.94 92 ASP A C 1
ATOM 705 O O . ASP A 1 92 ? 14.362 -2.608 8.301 1.00 82.94 92 ASP A O 1
#

Solvent-accessible surface area (backbone atoms only — not comparable to full-atom values): 5774 Å² total; per-residue (Å²): 132,88,73,79,78,86,76,82,85,88,75,79,69,93,67,84,80,61,51,75,64,49,51,50,88,47,56,40,89,85,28,62,64,66,36,64,62,44,73,68,39,71,45,78,39,43,53,84,46,43,64,58,44,52,60,41,61,76,64,52,55,74,88,39,51,59,73,61,48,57,41,51,50,53,48,48,56,61,20,63,75,39,82,87,34,62,50,76,49,78,39,107